Protein AF-A0A6B2TFS2-F1 (afdb_monomer)

Sequence (42 aa):
LGRPGLTEGAPADLVVYEADPRDDVRVLAAPRRVVLNGRVVG

Radius of gyration: 11.65 Å; Cα contacts (8 Å, |Δi|>4): 53; chains: 1; bounding box: 23×21×26 Å

Mean predicted aligned error: 4.0 Å

pLDDT: mean 91.27, std 8.87, range [59.75, 97.56]

Solvent-accessible surface area (backbone atoms only — not comparable to full-atom values): 2841 Å² total; per-residue (Å²): 134,92,68,79,70,100,47,91,92,50,75,48,64,50,74,42,56,92,61,62,48,90,84,41,62,71,47,71,80,55,62,72,45,36,29,53,76,70,37,80,49,135

Nearest PDB structures (foldseek):
  2p9b-assembly1_A  TM=9.315E-01  e=7.440E-02  Bifidobacterium longum NCC2705
  3be7-assembly1_B  TM=8.684E-01  e=1.675E-01  unidentified
  2qs8-assembly1_A  TM=8.668E-01  e=4.036E-01  Alteromonas macleodii
  8yag-assembly1_A  TM=8.602E-01  e=5.290E-01  Pseudoxanthomonas wuyuanensis
  4ub9-assembly1_D  TM=8.506E-01  e=6.934E-01  Gulosibacter molinativorax

Structure (mmCIF, N/CA/C/O backbone):
data_AF-A0A6B2TFS2-F1
#
_entry.id   AF-A0A6B2TFS2-F1
#
loop_
_atom_site.group_PDB
_atom_site.id
_atom_site.type_symbol
_atom_site.label_atom_id
_atom_site.label_alt_id
_atom_site.label_comp_id
_atom_site.label_asym_id
_atom_site.label_entity_id
_atom_site.label_seq_id
_atom_site.pdbx_PDB_ins_code
_atom_site.Cartn_x
_atom_site.Cartn_y
_atom_site.Cartn_z
_atom_site.occupancy
_atom_site.B_iso_or_equiv
_atom_site.auth_seq_id
_atom_site.auth_comp_id
_atom_site.auth_asym_id
_atom_site.auth_atom_id
_atom_site.pdbx_PDB_model_num
ATOM 1 N N . LEU A 1 1 ? 6.433 -5.401 11.931 1.00 59.75 1 LEU A N 1
ATOM 2 C CA . LEU A 1 1 ? 5.453 -4.285 11.961 1.00 59.75 1 LEU A CA 1
ATOM 3 C C . LEU A 1 1 ? 4.023 -4.731 12.296 1.00 59.75 1 LEU A C 1
ATOM 5 O O . LEU A 1 1 ? 3.224 -3.867 12.621 1.00 59.75 1 LEU A O 1
ATOM 9 N N . GLY A 1 2 ? 3.707 -6.038 12.293 1.00 68.75 2 GLY A N 1
ATOM 10 C CA . GLY A 1 2 ? 2.625 -6.654 13.090 1.00 68.75 2 GLY A CA 1
ATOM 11 C C . GLY A 1 2 ? 1.173 -6.289 12.757 1.00 68.75 2 GLY A C 1
ATOM 12 O O . GLY A 1 2 ? 0.270 -6.879 13.339 1.00 68.75 2 GLY A O 1
ATOM 13 N N . ARG A 1 3 ? 0.929 -5.337 11.853 1.00 66.44 3 ARG A N 1
ATOM 14 C CA . ARG A 1 3 ? -0.421 -4.959 11.436 1.00 66.44 3 ARG A CA 1
ATOM 15 C C . ARG A 1 3 ? -0.995 -6.012 10.489 1.00 66.44 3 ARG A C 1
ATOM 17 O O . ARG A 1 3 ? -0.250 -6.498 9.632 1.00 66.44 3 ARG A O 1
ATOM 24 N N . PRO A 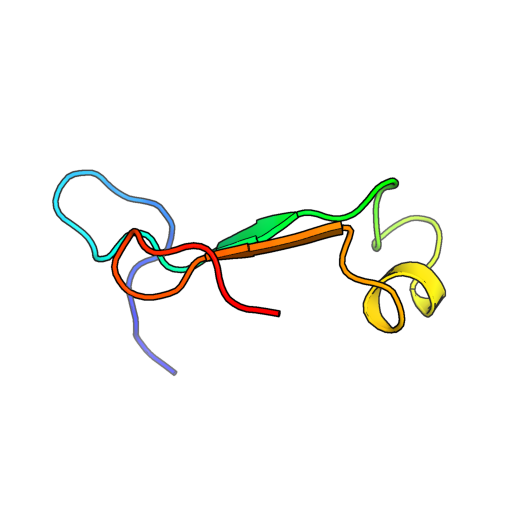1 4 ? -2.282 -6.366 10.640 1.00 71.38 4 PRO A N 1
ATOM 25 C CA . PRO A 1 4 ? -2.946 -7.230 9.679 1.00 71.38 4 PRO A CA 1
ATOM 26 C C . PRO A 1 4 ? -2.869 -6.596 8.286 1.00 71.38 4 PRO A C 1
ATOM 28 O O . PRO A 1 4 ? -2.866 -5.371 8.151 1.00 71.38 4 PRO A O 1
ATOM 31 N N . GLY A 1 5 ? -2.774 -7.439 7.257 1.00 8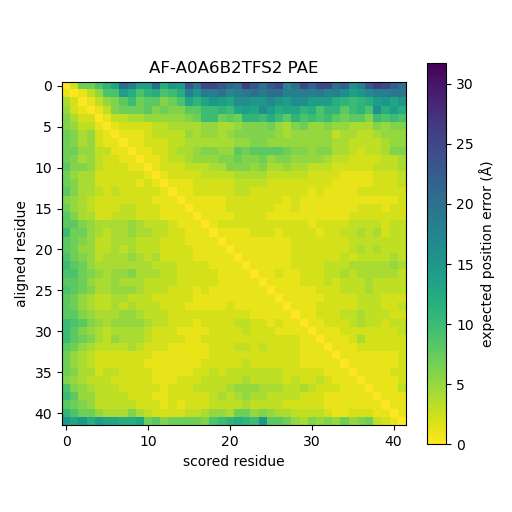1.81 5 GLY A N 1
ATOM 32 C CA . GLY A 1 5 ? -2.941 -6.991 5.876 1.00 81.81 5 GLY A CA 1
ATOM 33 C C . GLY A 1 5 ? -4.384 -6.554 5.603 1.00 81.81 5 GLY A C 1
ATOM 34 O O . GLY A 1 5 ? -5.187 -6.386 6.523 1.00 81.81 5 GLY A O 1
ATOM 35 N N . LEU A 1 6 ? -4.735 -6.427 4.322 1.00 86.75 6 LEU A N 1
ATOM 36 C CA . LEU A 1 6 ? -6.102 -6.119 3.901 1.00 86.75 6 LEU A CA 1
ATOM 37 C C . LEU A 1 6 ? -7.029 -7.282 4.254 1.00 86.75 6 LEU A C 1
ATOM 39 O O . LEU A 1 6 ? -7.117 -8.282 3.548 1.00 86.75 6 LEU A O 1
ATOM 43 N N . THR A 1 7 ? -7.674 -7.146 5.401 1.00 90.62 7 THR A N 1
ATOM 44 C CA . THR A 1 7 ? -8.577 -8.121 6.001 1.00 90.62 7 THR A CA 1
ATOM 45 C C . THR A 1 7 ? -9.854 -7.403 6.399 1.00 90.62 7 THR A C 1
ATOM 47 O O . THR A 1 7 ? -9.873 -6.182 6.569 1.00 90.62 7 THR A O 1
ATOM 50 N N . GLU A 1 8 ? -10.945 -8.150 6.507 1.00 88.12 8 GLU A N 1
ATOM 51 C CA . GLU A 1 8 ? -12.231 -7.575 6.878 1.00 88.12 8 GLU A CA 1
ATOM 52 C C . GLU A 1 8 ? -12.171 -6.920 8.268 1.00 88.12 8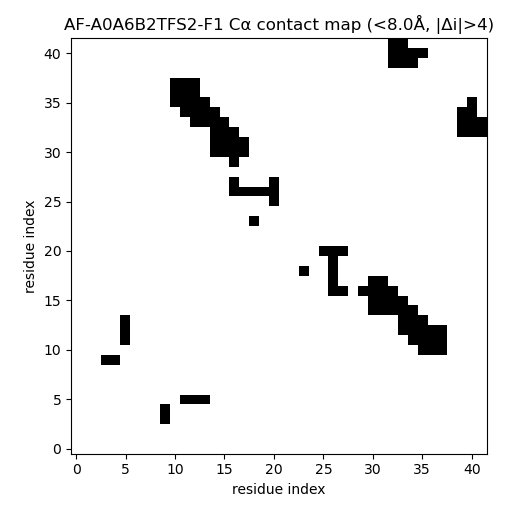 GLU A C 1
ATOM 54 O O . GLU A 1 8 ? -11.578 -7.457 9.203 1.00 88.12 8 GLU A O 1
ATOM 59 N N . GLY A 1 9 ? -12.760 -5.726 8.390 1.00 88.62 9 GLY A N 1
ATOM 60 C CA . GLY A 1 9 ? -12.769 -4.941 9.629 1.00 88.62 9 GLY A CA 1
ATOM 61 C C . GLY A 1 9 ? -11.456 -4.218 9.959 1.00 88.62 9 GLY A C 1
ATOM 62 O O . GLY A 1 9 ? -11.434 -3.419 10.895 1.00 88.62 9 GLY A O 1
ATOM 63 N N . ALA A 1 10 ? -10.377 -4.445 9.202 1.00 90.00 10 ALA A N 1
ATOM 64 C CA . ALA A 1 10 ?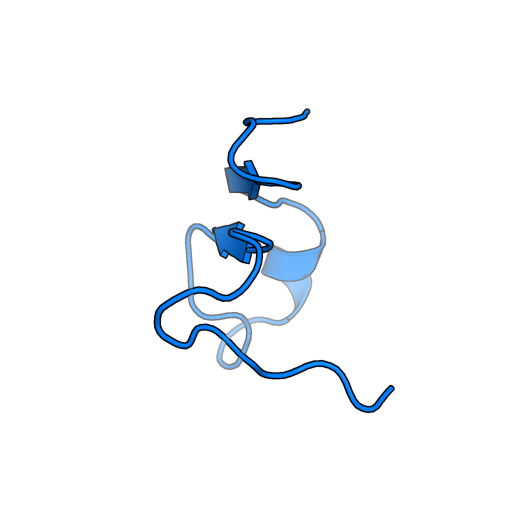 -9.135 -3.695 9.360 1.00 90.00 10 ALA A CA 1
ATOM 65 C C . ALA A 1 10 ? -9.250 -2.272 8.773 1.00 90.00 10 ALA A C 1
ATOM 67 O O . ALA A 1 10 ? -10.067 -2.028 7.878 1.00 90.00 10 ALA A O 1
ATOM 68 N N . PRO A 1 11 ? -8.416 -1.321 9.233 1.00 88.25 11 PRO A N 1
ATOM 69 C CA . PRO A 1 11 ? -8.294 -0.018 8.592 1.00 88.25 11 PRO A CA 1
ATOM 70 C C . PRO A 1 11 ? -7.984 -0.158 7.098 1.00 88.25 11 PRO A C 1
ATOM 72 O O . PRO A 1 11 ? -7.136 -0.956 6.697 1.00 88.25 11 PRO A O 1
ATOM 75 N N . ALA A 1 12 ? -8.665 0.640 6.275 1.00 92.00 12 ALA A N 1
ATOM 76 C CA . ALA A 1 12 ? -8.449 0.675 4.832 1.00 92.00 12 ALA A CA 1
ATOM 77 C C . ALA A 1 12 ? -7.182 1.48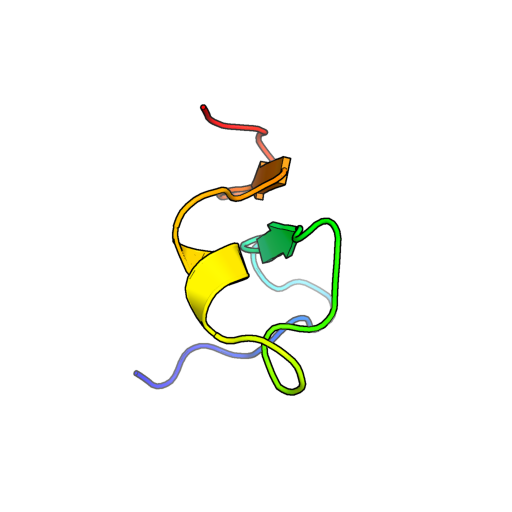0 4.491 1.00 92.00 12 ALA A C 1
ATOM 79 O O . ALA A 1 12 ? -7.262 2.585 3.952 1.00 92.00 12 ALA A O 1
ATOM 80 N N . ASP A 1 13 ? -6.029 0.916 4.846 1.00 93.12 13 ASP A N 1
ATOM 81 C CA . ASP A 1 13 ? -4.700 1.454 4.569 1.00 93.12 13 ASP A CA 1
ATOM 82 C C . ASP A 1 13 ? -4.090 0.703 3.381 1.00 93.12 13 ASP A C 1
ATOM 84 O O . ASP A 1 13 ? -3.687 -0.456 3.503 1.00 93.12 13 ASP A O 1
ATOM 88 N N . LEU A 1 14 ? -4.036 1.343 2.211 1.00 92.75 14 LEU A N 1
ATOM 89 C CA . LEU A 1 14 ? -3.497 0.729 0.995 1.00 92.75 14 LEU A CA 1
ATOM 90 C C . LEU A 1 14 ? -2.896 1.753 0.035 1.00 92.75 14 LEU A C 1
ATOM 92 O O . LEU A 1 14 ? -3.224 2.940 0.056 1.00 92.75 14 LEU A O 1
ATOM 96 N N . VAL A 1 15 ? -2.031 1.257 -0.847 1.00 95.12 15 VAL A N 1
ATOM 97 C CA . VAL A 1 15 ? -1.405 2.040 -1.911 1.00 95.12 15 VAL A CA 1
ATOM 98 C C . VAL A 1 15 ? -1.695 1.372 -3.247 1.00 95.12 15 VAL A C 1
ATOM 100 O O . VAL A 1 15 ? -1.552 0.158 -3.382 1.00 95.12 15 VAL A O 1
ATOM 103 N N . VAL A 1 16 ? -2.117 2.168 -4.225 1.00 96.00 16 VAL A N 1
ATOM 104 C CA . VAL A 1 16 ? -2.377 1.711 -5.593 1.00 96.00 16 VAL A CA 1
ATOM 105 C C . VAL A 1 16 ? -1.223 2.152 -6.481 1.00 96.00 16 VAL A C 1
ATOM 107 O O . VAL A 1 16 ? -0.859 3.329 -6.475 1.00 96.00 16 VAL A O 1
ATOM 110 N N . TYR A 1 17 ? -0.691 1.226 -7.273 1.00 96.81 17 TYR A N 1
ATOM 111 C CA . TYR A 1 17 ? 0.322 1.484 -8.294 1.00 96.81 17 TYR A CA 1
ATOM 112 C C . TYR A 1 17 ? -0.259 1.200 -9.684 1.00 96.81 17 TYR A C 1
ATOM 114 O O . TYR A 1 17 ? -1.139 0.356 -9.825 1.00 96.81 17 TYR A O 1
ATOM 122 N N . GLU A 1 18 ? 0.218 1.922 -10.701 1.00 95.94 18 GLU A N 1
ATOM 123 C CA . GLU A 1 18 ? -0.212 1.741 -12.103 1.00 95.94 18 GLU A CA 1
ATOM 124 C C . GLU A 1 18 ? 0.289 0.422 -12.71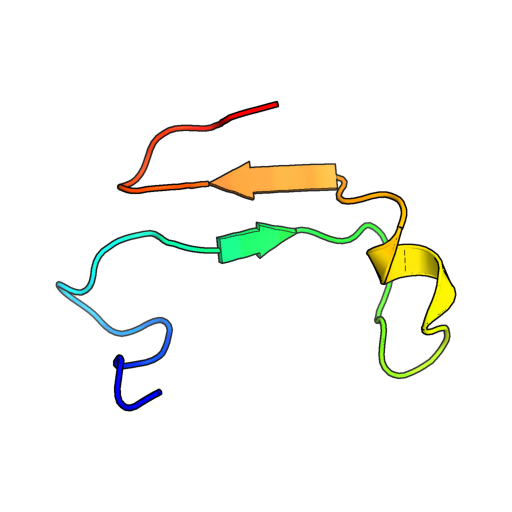8 1.00 95.94 18 GLU A C 1
ATOM 126 O O . GLU A 1 18 ? -0.277 -0.065 -13.692 1.00 95.94 18 GLU A O 1
ATOM 131 N N . ALA A 1 19 ? 1.348 -0.162 -12.155 1.00 96.62 19 ALA A N 1
ATOM 132 C CA . ALA A 1 19 ? 1.936 -1.419 -12.604 1.00 96.62 19 ALA A CA 1
ATOM 133 C C . ALA A 1 19 ? 2.471 -2.226 -11.415 1.00 96.62 19 ALA A C 1
ATOM 135 O O . ALA A 1 19 ? 2.537 -1.724 -10.289 1.00 96.62 19 ALA A O 1
ATOM 136 N N . ASP A 1 20 ? 2.841 -3.482 -11.671 1.00 96.12 20 ASP A N 1
ATOM 137 C CA . ASP A 1 20 ? 3.337 -4.383 -10.637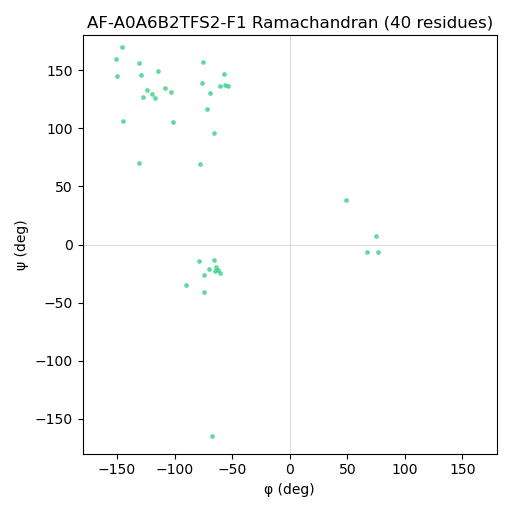 1.00 96.12 20 ASP A CA 1
ATOM 138 C C . ASP A 1 20 ? 4.757 -3.980 -10.184 1.00 96.12 20 ASP A C 1
ATOM 140 O O . ASP A 1 20 ? 5.705 -4.048 -10.974 1.00 96.12 20 ASP A O 1
ATOM 144 N N . PRO A 1 21 ? 4.949 -3.593 -8.910 1.00 94.88 21 PRO A N 1
ATOM 145 C CA . PRO A 1 21 ? 6.265 -3.225 -8.395 1.00 94.88 21 PRO A CA 1
ATOM 146 C C . PRO A 1 21 ? 7.260 -4.391 -8.347 1.00 94.88 21 PRO A C 1
ATOM 148 O O . PRO A 1 21 ? 8.453 -4.156 -8.158 1.00 94.88 21 PRO A O 1
ATOM 151 N N . ARG A 1 22 ? 6.799 -5.641 -8.492 1.00 95.75 22 ARG A N 1
ATOM 152 C CA . ARG A 1 22 ? 7.667 -6.824 -8.573 1.00 95.75 22 ARG A CA 1
ATOM 153 C C . ARG A 1 22 ? 8.365 -6.929 -9.928 1.00 95.75 22 ARG A C 1
ATOM 155 O O . ARG A 1 22 ? 9.452 -7.497 -9.982 1.00 95.75 22 ARG A O 1
ATOM 162 N N . ASP A 1 23 ? 7.765 -6.366 -10.976 1.00 97.56 23 ASP A N 1
ATOM 163 C CA . ASP A 1 23 ? 8.334 -6.327 -12.326 1.00 97.56 23 ASP A CA 1
ATOM 164 C C . ASP A 1 23 ? 9.187 -5.064 -12.539 1.00 97.56 23 ASP A C 1
ATOM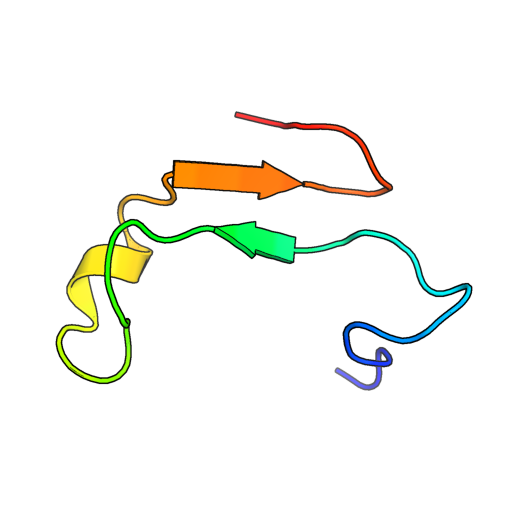 166 O O . ASP A 1 23 ? 10.221 -5.113 -13.205 1.00 97.56 23 ASP A O 1
ATOM 170 N N . ASP A 1 24 ? 8.798 -3.936 -11.932 1.00 96.19 24 ASP A N 1
ATOM 171 C CA . ASP A 1 24 ? 9.586 -2.699 -11.918 1.00 96.19 24 ASP A CA 1
ATOM 172 C C . ASP A 1 24 ? 9.438 -1.936 -10.596 1.00 96.19 24 ASP A C 1
ATOM 174 O O . ASP A 1 24 ? 8.449 -1.248 -10.350 1.00 96.19 24 ASP A O 1
ATOM 178 N N . VAL A 1 25 ? 10.475 -1.972 -9.759 1.00 96.38 25 VAL A N 1
ATOM 179 C CA . VAL A 1 25 ? 10.468 -1.326 -8.437 1.00 96.38 25 VAL A CA 1
ATOM 180 C C . VAL A 1 25 ? 10.351 0.206 -8.496 1.00 96.38 25 VAL A C 1
ATOM 182 O O . VAL A 1 25 ? 9.953 0.834 -7.513 1.00 96.38 25 VAL A O 1
ATOM 185 N N . ARG A 1 26 ? 10.657 0.846 -9.634 1.00 96.50 26 ARG A N 1
ATOM 186 C CA . ARG A 1 26 ? 10.606 2.315 -9.767 1.00 96.50 26 ARG A CA 1
ATOM 187 C C . ARG A 1 26 ? 9.187 2.864 -9.631 1.00 96.50 26 ARG A C 1
ATOM 189 O O . ARG A 1 26 ? 9.027 4.020 -9.240 1.00 96.50 26 ARG A O 1
ATOM 196 N N . VAL A 1 27 ? 8.161 2.046 -9.881 1.00 97.00 27 VAL A N 1
ATOM 197 C CA . VAL A 1 27 ? 6.749 2.448 -9.740 1.00 97.00 27 VAL A CA 1
ATOM 198 C C . VAL A 1 27 ? 6.390 2.831 -8.304 1.00 97.00 27 VAL A C 1
ATOM 200 O O . VAL A 1 27 ? 5.470 3.618 -8.091 1.00 97.00 27 VAL A O 1
ATOM 203 N N . LEU A 1 28 ? 7.156 2.356 -7.313 1.00 96.12 28 LEU A N 1
ATOM 204 C CA . LEU A 1 28 ? 6.971 2.725 -5.909 1.00 96.12 28 LEU A CA 1
ATOM 205 C C . LEU A 1 28 ? 7.149 4.233 -5.661 1.00 96.12 28 LEU A C 1
ATOM 207 O O . LEU A 1 28 ? 6.584 4.754 -4.700 1.00 96.12 28 LEU A O 1
ATOM 211 N N . ALA A 1 29 ? 7.893 4.934 -6.525 1.00 96.44 29 ALA A N 1
ATOM 212 C CA . ALA A 1 29 ? 8.122 6.375 -6.426 1.00 96.44 29 ALA A CA 1
ATOM 213 C C . ALA A 1 29 ? 6.947 7.226 -6.941 1.00 96.44 29 ALA A C 1
ATOM 215 O O . ALA A 1 29 ? 6.901 8.423 -6.667 1.00 96.44 29 ALA A O 1
ATOM 216 N N . ALA A 1 30 ? 5.997 6.626 -7.667 1.00 95.56 30 ALA A N 1
ATOM 217 C CA . ALA A 1 30 ? 4.834 7.315 -8.218 1.00 95.56 30 ALA A CA 1
ATOM 218 C C . ALA A 1 30 ? 3.528 6.558 -7.904 1.00 95.56 30 ALA A C 1
ATOM 220 O O . ALA A 1 30 ? 2.904 5.992 -8.807 1.00 95.56 30 ALA A O 1
ATOM 221 N N . PRO A 1 31 ? 3.089 6.531 -6.629 1.00 95.81 31 PRO A N 1
ATOM 222 C CA . PRO A 1 31 ? 1.799 5.960 -6.265 1.00 95.81 31 PRO A CA 1
ATOM 223 C C . PRO A 1 31 ? 0.660 6.626 -7.036 1.00 95.81 31 PRO A C 1
ATOM 225 O O . PRO A 1 31 ? 0.585 7.850 -7.137 1.00 95.81 31 PRO A O 1
ATOM 228 N N . ARG A 1 32 ? -0.283 5.824 -7.525 1.00 96.62 32 ARG A N 1
ATOM 229 C CA . ARG A 1 32 ? -1.488 6.333 -8.180 1.00 96.62 32 ARG A CA 1
ATOM 230 C C . ARG A 1 32 ? -2.472 6.913 -7.176 1.00 96.62 32 ARG A C 1
ATOM 232 O O . ARG A 1 32 ? -3.116 7.931 -7.444 1.00 96.62 32 ARG A O 1
ATOM 239 N N . ARG A 1 33 ? -2.625 6.231 -6.042 1.00 96.44 33 ARG A N 1
ATOM 240 C CA . ARG A 1 33 ? -3.470 6.634 -4.917 1.00 96.44 33 ARG A CA 1
ATOM 241 C C . ARG A 1 33 ? -2.880 6.105 -3.623 1.00 96.44 33 ARG A C 1
ATOM 243 O O . ARG A 1 33 ? -2.377 4.984 -3.585 1.00 96.44 33 ARG A O 1
ATOM 250 N N . VAL A 1 34 ? -3.033 6.887 -2.566 1.00 96.31 34 VAL A N 1
ATOM 251 C CA . VAL A 1 34 ? -2.773 6.458 -1.196 1.00 96.31 34 VAL A CA 1
ATOM 252 C C . VAL A 1 34 ? -4.079 6.591 -0.423 1.00 96.31 34 VAL A C 1
ATOM 254 O O . VAL A 1 34 ? -4.737 7.630 -0.486 1.00 96.31 34 VAL A O 1
ATOM 257 N N . VAL A 1 35 ? -4.479 5.531 0.273 1.00 95.81 35 VAL A N 1
ATOM 258 C CA . VAL A 1 35 ? -5.653 5.530 1.150 1.00 95.81 35 VAL A CA 1
ATOM 259 C C . VAL A 1 35 ? -5.177 5.269 2.567 1.00 95.81 35 VAL A C 1
ATOM 261 O O . VAL A 1 35 ? -4.476 4.288 2.800 1.00 95.81 35 VAL A O 1
ATOM 264 N N . LEU A 1 36 ? -5.548 6.153 3.491 1.00 94.62 36 LEU A N 1
ATOM 265 C CA . LEU A 1 36 ? -5.271 6.023 4.918 1.00 94.62 36 LEU A CA 1
ATOM 266 C C . LEU A 1 36 ? -6.572 6.170 5.698 1.00 94.62 36 LEU A C 1
ATOM 268 O O . LEU A 1 36 ? -7.293 7.156 5.525 1.00 94.62 36 LEU A O 1
ATOM 272 N N . ASN A 1 37 ? -6.878 5.206 6.562 1.00 92.88 37 ASN A N 1
ATOM 273 C CA . ASN A 1 37 ? -8.126 5.137 7.323 1.00 92.88 37 ASN A CA 1
ATOM 274 C C . ASN A 1 37 ? -9.372 5.329 6.435 1.00 92.88 37 ASN A C 1
ATOM 276 O O . ASN A 1 37 ? -10.318 6.023 6.809 1.00 92.88 37 ASN A O 1
ATOM 280 N N . GLY A 1 38 ? -9.352 4.773 5.218 1.00 94.06 38 GLY A N 1
ATOM 281 C CA . GLY A 1 38 ? -10.453 4.902 4.256 1.00 94.06 38 GLY A CA 1
ATOM 282 C C . GLY A 1 38 ? -10.574 6.269 3.573 1.00 94.06 38 GLY A C 1
ATOM 283 O O . GLY A 1 38 ? -11.535 6.497 2.842 1.00 94.06 38 GLY A O 1
ATOM 284 N N . ARG A 1 39 ? -9.619 7.184 3.768 1.00 96.56 39 ARG A N 1
ATOM 285 C CA . ARG A 1 39 ? -9.570 8.475 3.070 1.00 96.56 39 ARG A CA 1
ATOM 286 C C . ARG A 1 39 ? -8.441 8.499 2.055 1.00 96.56 39 ARG A C 1
ATOM 288 O O . ARG A 1 39 ? -7.313 8.135 2.370 1.00 96.56 39 ARG A O 1
ATOM 295 N N . VAL A 1 40 ? -8.741 8.990 0.856 1.00 96.38 40 VAL A N 1
ATOM 296 C CA . VAL A 1 40 ? -7.719 9.268 -0.159 1.00 96.38 40 VAL A CA 1
ATOM 297 C C . VAL A 1 40 ? -6.881 10.460 0.299 1.00 96.38 40 VAL A C 1
ATOM 299 O O . VAL A 1 40 ? -7.432 11.492 0.690 1.00 96.38 40 VAL A O 1
ATOM 302 N N . VAL A 1 41 ? -5.561 10.303 0.260 1.00 95.38 41 VAL A N 1
ATOM 303 C CA . VAL A 1 41 ? -4.583 11.339 0.596 1.00 95.38 41 VAL A CA 1
ATOM 304 C C . VAL A 1 41 ? -3.545 11.458 -0.518 1.00 95.38 41 VAL A C 1
ATOM 306 O O . VAL A 1 41 ? -3.167 10.448 -1.117 1.00 95.38 41 VAL A O 1
ATOM 309 N N . GLY A 1 42 ? -3.072 12.686 -0.750 1.00 85.25 42 GLY A N 1
ATOM 310 C CA . GLY A 1 42 ? -2.126 13.002 -1.826 1.00 85.25 42 GLY A CA 1
ATOM 311 C C . GLY A 1 42 ? -2.797 13.441 -3.118 1.00 85.25 42 GLY A C 1
ATOM 312 O O . GLY A 1 42 ? -3.823 12.834 -3.501 1.00 85.25 42 GLY A O 1
#

Foldseek 3Di:
DPADDPDPPGFPFDWAFPDDCVVPVCSVVPTPWTAGSNDTDD

Secondary structure (DS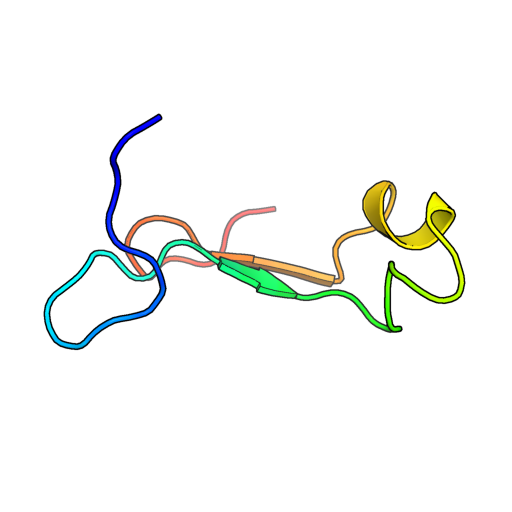SP, 8-state):
-----S-TTS---EEE-SS-TTT-GGGGGS-SEEEETTEEE-